Protein AF-A0A9E1J1J4-F1 (afdb_monomer_lite)

Structure (mmCIF, N/CA/C/O backbone):
data_AF-A0A9E1J1J4-F1
#
_entry.id   AF-A0A9E1J1J4-F1
#
loop_
_atom_site.group_PDB
_atom_site.id
_atom_site.type_symbol
_atom_site.label_atom_id
_atom_site.label_alt_id
_atom_site.label_comp_id
_atom_site.label_asym_id
_atom_site.label_entity_id
_atom_site.label_seq_id
_atom_site.pdbx_PDB_ins_code
_atom_site.Cartn_x
_atom_site.Cartn_y
_atom_site.Cartn_z
_atom_site.occupancy
_atom_site.B_iso_or_equiv
_atom_site.auth_seq_id
_atom_site.auth_comp_id
_atom_site.auth_asym_id
_atom_site.auth_atom_id
_atom_site.pdbx_PDB_model_num
ATOM 1 N N . MET A 1 1 ? -29.387 -1.375 -19.427 1.00 34.16 1 MET A N 1
ATOM 2 C CA . MET A 1 1 ? -28.761 -1.648 -18.118 1.00 34.16 1 MET A CA 1
ATOM 3 C C . MET A 1 1 ? -27.508 -2.457 -18.399 1.00 34.16 1 MET A C 1
ATOM 5 O O . MET A 1 1 ? -27.633 -3.611 -18.779 1.00 34.16 1 MET A O 1
ATOM 9 N N . SER A 1 2 ? -26.334 -1.822 -18.387 1.00 41.09 2 SER A N 1
ATOM 10 C CA . SER A 1 2 ? -25.065 -2.517 -18.640 1.00 41.09 2 SER A CA 1
ATOM 11 C C . SER A 1 2 ? -24.759 -3.397 -17.434 1.00 41.09 2 SER A C 1
ATOM 13 O O . SER A 1 2 ? -24.774 -2.885 -16.316 1.00 41.09 2 SER A O 1
ATOM 15 N N . GLN A 1 3 ? -24.517 -4.695 -17.634 1.00 39.44 3 GLN A N 1
ATOM 16 C CA . GLN A 1 3 ? -23.935 -5.518 -16.575 1.00 39.44 3 GLN A CA 1
ATOM 17 C C . GLN A 1 3 ? -22.609 -4.877 -16.159 1.00 39.44 3 GLN A C 1
ATOM 19 O O . GLN A 1 3 ? -21.799 -4.511 -17.014 1.00 39.44 3 GLN A O 1
ATOM 24 N N . ALA A 1 4 ? -22.437 -4.669 -14.853 1.00 45.88 4 ALA A N 1
ATOM 25 C CA . ALA A 1 4 ? -21.152 -4.264 -14.315 1.00 45.88 4 ALA A CA 1
ATOM 26 C C . ALA A 1 4 ? -20.161 -5.410 -14.587 1.00 45.88 4 ALA A C 1
ATOM 28 O O . ALA A 1 4 ? -20.514 -6.564 -14.347 1.00 45.88 4 ALA A O 1
ATOM 29 N N . PRO A 1 5 ? -18.984 -5.123 -15.151 1.00 40.56 5 PRO A N 1
ATOM 30 C CA . PRO A 1 5 ? -18.007 -6.151 -15.490 1.00 40.56 5 PRO A CA 1
ATOM 31 C C . PRO A 1 5 ? -17.539 -6.932 -14.246 1.00 40.56 5 PRO A C 1
ATOM 33 O O . PRO A 1 5 ? -17.200 -6.335 -13.228 1.00 40.56 5 PRO A O 1
ATOM 36 N N . ASP A 1 6 ? -17.502 -8.264 -14.363 1.00 42.47 6 ASP A N 1
ATOM 37 C CA . ASP A 1 6 ? -16.989 -9.228 -13.373 1.00 42.47 6 ASP A CA 1
ATOM 38 C C . ASP A 1 6 ? -15.452 -9.164 -13.260 1.00 42.47 6 ASP A C 1
ATOM 40 O O . ASP A 1 6 ? -14.750 -10.139 -13.532 1.00 42.47 6 ASP A O 1
ATOM 44 N N . HIS A 1 7 ? -14.882 -8.013 -12.905 1.00 50.03 7 HIS A N 1
ATOM 45 C CA . HIS A 1 7 ? -13.468 -7.957 -12.539 1.00 50.03 7 HIS A CA 1
ATOM 46 C C . HIS A 1 7 ? -13.286 -7.939 -11.028 1.00 50.03 7 HIS A C 1
ATOM 48 O O . HIS A 1 7 ? -13.980 -7.248 -10.287 1.00 50.03 7 HIS A O 1
ATOM 54 N N . TYR A 1 8 ? -12.321 -8.744 -10.591 1.00 42.53 8 TYR A N 1
ATOM 55 C CA . TYR A 1 8 ? -11.814 -8.729 -9.235 1.00 42.53 8 TYR A CA 1
ATOM 56 C C . TYR A 1 8 ? -11.163 -7.363 -8.928 1.00 42.53 8 TYR A C 1
ATOM 58 O O . TYR A 1 8 ? -10.414 -6.868 -9.773 1.00 42.53 8 TYR A O 1
ATOM 66 N N . PRO A 1 9 ? -11.390 -6.791 -7.732 1.00 51.19 9 PRO A N 1
ATOM 67 C CA . PRO A 1 9 ? -12.261 -7.311 -6.681 1.00 51.19 9 PRO A CA 1
ATOM 68 C C . PRO A 1 9 ? -13.745 -7.014 -6.967 1.00 51.19 9 PRO A C 1
ATOM 70 O O . PRO A 1 9 ? -14.172 -5.868 -7.054 1.00 51.19 9 PRO A O 1
ATOM 73 N N . ALA A 1 10 ? -14.554 -8.074 -7.082 1.00 50.88 10 ALA A N 1
ATOM 74 C CA . ALA A 1 10 ? -16.003 -7.949 -7.165 1.00 50.88 10 ALA A CA 1
ATOM 75 C C . ALA A 1 10 ? -16.558 -7.771 -5.741 1.00 50.88 10 ALA A C 1
ATOM 77 O O . ALA A 1 10 ? -16.467 -8.682 -4.907 1.00 50.88 10 ALA A O 1
ATOM 78 N N . ASN A 1 11 ? -17.144 -6.603 -5.468 1.00 53.59 11 ASN A N 1
ATOM 79 C CA . ASN A 1 11 ? -17.768 -6.226 -4.191 1.00 53.59 11 ASN A CA 1
ATOM 80 C C . ASN A 1 11 ? -19.095 -6.972 -3.931 1.00 53.59 11 ASN A C 1
ATOM 82 O O . ASN A 1 11 ? -20.119 -6.362 -3.633 1.00 53.59 11 ASN A O 1
ATOM 86 N N . ARG A 1 12 ? -19.126 -8.300 -4.089 1.00 52.47 12 ARG A N 1
ATOM 87 C CA . ARG A 1 12 ? -20.278 -9.145 -3.735 1.00 52.47 12 ARG A CA 1
ATOM 88 C C . ARG A 1 12 ? -19.818 -10.374 -2.956 1.00 52.47 12 ARG A C 1
ATOM 90 O O . ARG A 1 12 ? -18.797 -10.948 -3.344 1.00 52.47 12 ARG A O 1
ATOM 97 N N . PRO A 1 13 ? -20.518 -10.768 -1.871 1.00 52.12 13 PRO A N 1
ATOM 98 C CA . PRO A 1 13 ? -20.232 -12.001 -1.141 1.00 52.12 13 PRO A CA 1
ATOM 99 C C . PRO A 1 13 ? -20.134 -13.185 -2.107 1.00 52.12 13 PRO A C 1
ATOM 101 O O . PRO A 1 13 ? -20.834 -13.188 -3.123 1.00 52.12 13 PRO A O 1
ATOM 104 N N . PRO A 1 14 ? -19.301 -14.199 -1.825 1.00 56.53 14 PRO A N 1
ATOM 105 C CA . PRO A 1 14 ? -19.442 -15.442 -2.553 1.00 56.53 14 PRO A CA 1
ATOM 106 C C . PRO A 1 14 ? -20.837 -15.998 -2.302 1.00 56.53 14 PRO A C 1
ATOM 108 O O . PRO A 1 14 ? -21.236 -16.188 -1.154 1.00 56.53 14 PRO A O 1
ATOM 111 N N . GLU A 1 15 ? -21.574 -16.261 -3.372 1.00 60.81 15 GLU A N 1
ATOM 112 C CA . GLU A 1 15 ? -22.853 -16.959 -3.258 1.00 60.81 15 GLU A CA 1
ATOM 113 C C . GLU A 1 15 ? -22.651 -18.448 -2.950 1.00 60.81 15 GLU A C 1
ATOM 115 O O . GLU A 1 15 ? -23.582 -19.095 -2.479 1.00 60.81 15 GLU A O 1
ATOM 120 N N . ASP A 1 16 ? -21.445 -18.984 -3.174 1.00 66.50 16 ASP A N 1
ATOM 121 C CA . ASP A 1 16 ? -21.181 -20.409 -3.009 1.00 66.50 16 ASP A CA 1
ATOM 122 C C . ASP A 1 16 ? -21.104 -20.835 -1.529 1.00 66.50 16 ASP A C 1
ATOM 124 O O . ASP A 1 16 ? -20.502 -20.171 -0.678 1.00 66.50 16 ASP A O 1
ATOM 128 N N . GLU A 1 17 ? -21.757 -21.959 -1.237 1.00 61.41 17 GLU A N 1
ATOM 129 C CA . GLU A 1 17 ? -21.803 -22.592 0.084 1.00 61.41 17 GLU A 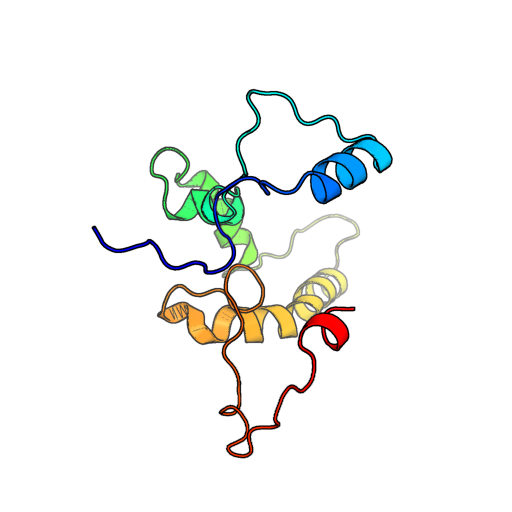CA 1
ATOM 130 C C . GLU A 1 17 ? -20.439 -23.159 0.508 1.00 61.41 17 GLU A C 1
ATOM 132 O O . GLU A 1 17 ? -20.119 -23.156 1.694 1.00 61.41 17 GLU A O 1
ATOM 137 N N . ALA A 1 18 ? -19.588 -23.558 -0.442 1.00 61.91 18 ALA A N 1
ATOM 138 C CA . ALA A 1 18 ? -18.278 -24.143 -0.162 1.00 61.91 18 ALA A CA 1
ATOM 139 C C . ALA A 1 18 ? -17.310 -23.146 0.506 1.00 61.91 18 ALA A C 1
ATOM 141 O O . ALA A 1 18 ? -16.498 -23.534 1.345 1.00 61.91 18 ALA A O 1
ATOM 142 N N . ARG A 1 19 ? -17.410 -21.851 0.191 1.00 69.94 19 ARG A N 1
ATOM 143 C CA . ARG A 1 19 ? -16.668 -20.776 0.860 1.00 69.94 19 ARG A CA 1
ATOM 144 C C . ARG A 1 19 ? -17.175 -20.538 2.279 1.00 69.94 19 ARG A C 1
ATOM 146 O O . ARG A 1 19 ? -16.357 -20.294 3.154 1.00 69.94 19 ARG A O 1
ATOM 153 N N . ARG A 1 20 ? -18.481 -20.685 2.534 1.00 72.06 20 ARG A N 1
ATOM 154 C CA . ARG A 1 20 ? -19.036 -20.588 3.898 1.00 72.06 20 ARG A CA 1
ATOM 155 C C . ARG A 1 20 ? -18.578 -21.752 4.769 1.00 72.06 20 ARG A C 1
ATOM 157 O O . ARG A 1 20 ? -18.203 -21.535 5.915 1.00 72.06 20 ARG A O 1
ATOM 164 N N . ASP A 1 21 ? -18.548 -22.962 4.216 1.00 82.38 21 ASP A N 1
ATOM 165 C CA . ASP A 1 21 ? -18.018 -24.137 4.913 1.00 82.38 21 ASP A CA 1
ATOM 166 C C . ASP A 1 21 ? -16.519 -23.991 5.207 1.00 82.38 21 ASP A C 1
ATOM 168 O O . ASP A 1 21 ? -16.061 -24.361 6.288 1.00 82.38 21 ASP A O 1
ATOM 172 N N . ALA A 1 22 ? -15.753 -23.413 4.273 1.00 81.62 22 ALA A N 1
ATOM 173 C CA . ALA A 1 22 ? -14.338 -23.116 4.476 1.00 81.62 22 ALA A CA 1
ATOM 174 C C . ALA A 1 22 ? -14.112 -22.063 5.576 1.00 81.62 22 ALA A C 1
ATOM 176 O O . ALA A 1 22 ? -13.250 -22.264 6.433 1.00 81.62 22 ALA A O 1
ATOM 177 N N . ASP A 1 23 ? -14.902 -20.984 5.589 1.00 85.19 23 ASP A N 1
ATOM 178 C CA . ASP A 1 23 ? -14.860 -19.960 6.639 1.00 85.19 23 ASP A CA 1
ATOM 179 C C . ASP A 1 23 ? -15.193 -20.576 8.010 1.00 85.19 23 ASP A C 1
ATOM 181 O O . ASP A 1 23 ? -14.427 -20.419 8.963 1.00 85.19 23 ASP A O 1
ATOM 185 N N . LEU A 1 24 ? -16.259 -21.381 8.101 1.00 86.88 24 LEU A N 1
ATOM 186 C CA . LEU A 1 24 ? -16.634 -22.087 9.331 1.00 86.88 24 LEU A CA 1
ATOM 187 C C . LEU A 1 24 ? -15.554 -23.073 9.796 1.00 86.88 24 LEU A C 1
ATOM 189 O O . LEU A 1 24 ? -15.243 -23.128 10.986 1.00 86.88 24 LEU A O 1
ATOM 193 N N . ALA A 1 25 ? -14.939 -23.822 8.877 1.00 91.38 25 ALA A N 1
ATOM 194 C CA . ALA A 1 25 ? -13.823 -24.715 9.193 1.00 91.38 25 ALA A CA 1
ATOM 195 C C . ALA A 1 25 ? -12.589 -23.951 9.710 1.00 91.38 25 ALA A C 1
ATOM 197 O O . ALA A 1 25 ? -11.834 -24.486 10.524 1.00 91.38 25 ALA A O 1
ATOM 198 N N . ALA A 1 26 ? -12.403 -22.698 9.281 1.00 90.88 26 ALA A N 1
ATOM 199 C CA . ALA A 1 26 ? -11.385 -21.785 9.796 1.00 90.88 26 ALA A CA 1
ATOM 200 C C . ALA A 1 26 ? -11.789 -21.087 11.114 1.00 90.88 26 ALA A C 1
ATOM 202 O O . ALA A 1 26 ? -10.994 -20.326 11.667 1.00 90.88 26 ALA A O 1
ATOM 203 N N . GLY A 1 27 ? -12.995 -21.344 11.637 1.00 94.31 27 GLY A N 1
ATOM 204 C CA . GLY A 1 27 ? -13.532 -20.691 12.834 1.00 94.31 27 GLY A CA 1
ATOM 205 C C . GLY A 1 27 ? -14.010 -19.256 12.595 1.00 94.31 27 GLY A C 1
ATOM 206 O O . GLY A 1 27 ? -14.097 -18.475 13.541 1.00 94.31 27 GLY A O 1
ATOM 207 N N . ILE A 1 28 ? -14.282 -18.892 11.341 1.00 90.12 28 ILE A N 1
ATOM 208 C CA . ILE A 1 28 ? -14.805 -17.587 10.943 1.00 90.12 28 ILE A CA 1
ATOM 209 C C . ILE A 1 28 ? -16.325 -17.702 10.806 1.00 90.12 28 ILE A C 1
ATOM 211 O O . ILE A 1 28 ? -16.844 -18.382 9.923 1.00 90.12 28 ILE A O 1
ATOM 215 N N . GLU A 1 29 ? -17.051 -17.013 11.682 1.00 88.12 29 GLU A N 1
ATOM 216 C CA . GLU A 1 29 ? -18.510 -16.933 11.634 1.00 88.12 29 GLU A CA 1
ATOM 217 C C . GLU A 1 29 ? -18.941 -15.663 10.890 1.00 88.12 29 GLU A C 1
ATOM 219 O O . GLU A 1 29 ? -18.706 -14.543 11.348 1.00 88.12 29 GLU A O 1
ATOM 224 N N . VAL A 1 30 ? -19.584 -15.827 9.731 1.00 80.88 30 VAL A N 1
ATOM 225 C CA . VAL A 1 30 ? -20.092 -14.710 8.921 1.00 80.88 30 VAL A CA 1
ATOM 226 C C . VAL A 1 30 ? -21.562 -14.461 9.258 1.00 80.88 30 VAL A C 1
ATOM 228 O O . VAL A 1 30 ? -22.437 -15.265 8.936 1.00 80.88 30 VAL A O 1
ATOM 231 N N . GLY A 1 31 ? -21.835 -13.341 9.929 1.00 81.50 31 GLY A N 1
ATOM 232 C CA . GLY A 1 31 ? -23.188 -12.933 10.308 1.00 81.50 31 GLY A CA 1
ATOM 233 C C . GLY A 1 31 ? -24.029 -12.405 9.133 1.00 81.50 31 GLY A C 1
ATOM 234 O O . GLY A 1 31 ? -23.491 -12.065 8.080 1.00 81.50 31 GLY A O 1
ATOM 235 N N . PRO A 1 32 ? -25.357 -12.274 9.311 1.00 80.50 32 PRO A N 1
ATOM 236 C CA . PRO A 1 32 ? -26.269 -11.814 8.258 1.00 80.50 32 PRO A CA 1
ATOM 237 C C . PRO A 1 32 ? -26.069 -10.345 7.849 1.00 80.50 32 PRO A C 1
ATOM 239 O O . PRO A 1 32 ? -26.509 -9.956 6.773 1.00 80.50 32 PRO A O 1
ATOM 242 N N . GLU A 1 33 ? -25.419 -9.539 8.691 1.00 83.19 33 GLU A N 1
ATOM 243 C CA . GLU A 1 33 ? -25.108 -8.125 8.428 1.00 83.19 33 GLU A CA 1
ATOM 244 C C . GLU A 1 33 ? -23.725 -7.926 7.788 1.00 83.19 33 GLU A C 1
ATOM 246 O O . GLU A 1 33 ? -23.287 -6.795 7.598 1.00 83.19 33 GLU A O 1
ATOM 251 N N . PHE A 1 34 ? -22.998 -9.007 7.493 1.00 83.38 34 PHE A N 1
ATOM 252 C CA . PHE A 1 34 ? -21.666 -8.894 6.916 1.00 83.38 34 PHE A CA 1
ATOM 253 C C . PHE A 1 34 ? -21.716 -8.279 5.514 1.00 83.38 34 PHE A C 1
ATOM 255 O O . PHE A 1 34 ? -22.365 -8.800 4.604 1.00 83.38 34 PHE A O 1
ATOM 262 N N . GLU A 1 35 ? -20.930 -7.224 5.326 1.00 76.94 35 GLU A N 1
ATOM 263 C CA . GLU A 1 35 ? -20.655 -6.627 4.027 1.00 76.94 35 GLU A CA 1
ATOM 264 C C . GLU A 1 35 ? -19.185 -6.846 3.665 1.00 76.94 35 GLU A C 1
ATOM 266 O O . GLU A 1 35 ? -18.293 -6.798 4.516 1.00 76.94 35 GLU A O 1
ATOM 271 N N . ARG A 1 36 ? -18.916 -7.104 2.381 1.00 75.50 36 ARG A N 1
ATOM 272 C CA . ARG A 1 36 ? -17.535 -7.217 1.911 1.00 75.50 36 ARG A CA 1
ATOM 273 C C . ARG A 1 36 ? -16.826 -5.876 2.032 1.00 75.50 36 ARG A C 1
ATOM 275 O O . ARG A 1 36 ? -17.358 -4.849 1.630 1.00 75.50 36 ARG A O 1
ATOM 282 N N . PHE A 1 37 ? -15.588 -5.935 2.499 1.00 82.00 37 PHE A N 1
ATOM 283 C CA . PHE A 1 37 ? -14.702 -4.787 2.529 1.00 82.00 37 PHE A CA 1
ATOM 284 C C . PHE A 1 37 ? -14.204 -4.447 1.118 1.00 82.00 37 PHE A C 1
ATOM 286 O O . PHE A 1 37 ? -13.601 -5.299 0.460 1.00 82.00 37 PHE A O 1
ATOM 293 N N . ASP A 1 38 ? -14.442 -3.215 0.665 1.00 79.56 38 ASP A N 1
ATOM 294 C CA . ASP A 1 38 ? -13.807 -2.682 -0.540 1.00 79.56 38 ASP A CA 1
ATOM 295 C C . ASP A 1 38 ? -12.381 -2.250 -0.182 1.00 79.56 38 ASP A C 1
ATOM 297 O O . ASP A 1 38 ? -12.176 -1.435 0.717 1.00 79.56 38 ASP A O 1
ATOM 301 N N . GLN A 1 39 ? -11.381 -2.787 -0.884 1.00 77.25 39 GLN A N 1
ATOM 302 C CA . GLN A 1 39 ? -9.983 -2.429 -0.647 1.00 77.25 39 GLN A CA 1
ATOM 303 C C . GLN A 1 39 ? -9.743 -0.922 -0.814 1.00 77.25 39 GLN A C 1
ATOM 305 O O . GLN A 1 39 ? -8.903 -0.365 -0.121 1.00 77.25 39 GLN A O 1
ATOM 310 N N . ARG A 1 40 ? -10.521 -0.223 -1.650 1.00 80.75 40 ARG A N 1
ATOM 311 C CA . ARG A 1 40 ? -10.448 1.239 -1.785 1.00 80.75 40 ARG A CA 1
ATOM 312 C C . ARG A 1 40 ? -10.748 1.974 -0.468 1.00 80.75 40 ARG A C 1
ATOM 314 O O . ARG A 1 40 ? -10.290 3.106 -0.279 1.00 80.75 40 ARG A O 1
ATOM 321 N N . ASP A 1 41 ? -11.492 1.344 0.437 1.00 87.06 41 ASP A N 1
ATOM 322 C CA . ASP A 1 41 ? -11.865 1.901 1.736 1.00 87.06 41 ASP A CA 1
ATOM 323 C C . ASP A 1 41 ? -10.809 1.611 2.825 1.00 87.06 41 ASP A C 1
ATOM 325 O O . ASP A 1 41 ? -10.973 2.030 3.976 1.00 87.06 41 ASP A O 1
ATOM 329 N N . ASP A 1 42 ? -9.699 0.943 2.480 1.00 85.81 42 ASP A N 1
ATOM 330 C CA . ASP A 1 42 ? -8.550 0.755 3.370 1.00 85.81 42 ASP A CA 1
ATOM 331 C C . ASP A 1 42 ? -7.895 2.083 3.751 1.00 85.81 42 ASP A C 1
ATOM 333 O O . ASP A 1 42 ? -7.924 3.053 3.001 1.00 85.81 42 ASP A O 1
ATOM 337 N N . ILE A 1 43 ? -7.293 2.144 4.940 1.00 81.88 43 ILE A N 1
ATOM 338 C CA . ILE A 1 43 ? -6.756 3.393 5.494 1.00 81.88 43 ILE A CA 1
ATOM 339 C C . ILE A 1 43 ? -5.663 4.031 4.617 1.00 81.88 43 ILE A C 1
ATOM 341 O O . ILE A 1 43 ? -5.528 5.255 4.601 1.00 81.88 43 ILE A O 1
ATOM 345 N N . PHE A 1 44 ? -4.910 3.229 3.859 1.00 79.62 44 PHE A N 1
ATOM 346 C CA . PHE A 1 44 ? -3.877 3.681 2.928 1.00 79.62 44 PHE A CA 1
ATOM 347 C C . PHE A 1 44 ? -4.441 4.153 1.584 1.00 79.62 44 PHE A C 1
ATOM 349 O O . PHE A 1 44 ? -3.723 4.823 0.846 1.00 79.62 44 PHE A O 1
ATOM 356 N N . SER A 1 45 ? -5.697 3.841 1.263 1.00 81.25 45 SER A N 1
ATOM 357 C CA . SER A 1 45 ? -6.382 4.288 0.041 1.00 81.25 45 SER A CA 1
ATOM 358 C C . SER A 1 45 ? -7.374 5.416 0.335 1.00 81.25 45 SER A C 1
ATOM 360 O O . SER A 1 45 ? -7.356 6.470 -0.305 1.00 81.25 45 SER A O 1
ATOM 362 N N . ARG A 1 46 ? -8.206 5.237 1.363 1.00 87.69 46 ARG A N 1
ATOM 363 C CA . ARG A 1 46 ? -9.318 6.116 1.737 1.00 87.69 46 ARG A CA 1
ATOM 364 C C . ARG A 1 46 ? -8.898 7.535 2.082 1.00 87.69 46 ARG A C 1
ATOM 366 O O . ARG A 1 46 ? -9.582 8.478 1.696 1.00 87.69 46 ARG A O 1
ATOM 373 N N . ALA A 1 47 ? -7.733 7.703 2.707 1.00 89.06 47 ALA A N 1
ATOM 374 C CA . ALA A 1 47 ? -7.182 9.018 3.029 1.00 89.06 47 ALA A CA 1
ATOM 375 C C . ALA A 1 47 ? -6.908 9.907 1.796 1.00 89.06 47 ALA A C 1
ATOM 377 O O . ALA A 1 47 ? -6.754 11.119 1.944 1.00 89.06 47 ALA A O 1
ATOM 378 N N . PHE A 1 48 ? -6.850 9.337 0.585 1.00 82.75 48 PHE A N 1
ATOM 379 C CA . PHE A 1 48 ? -6.594 10.093 -0.643 1.00 82.75 48 PHE A CA 1
ATOM 380 C C . PHE A 1 48 ? -7.865 10.588 -1.350 1.00 82.75 48 PHE A C 1
ATOM 382 O O . PHE A 1 48 ? -7.795 11.618 -2.029 1.00 82.75 48 PHE A O 1
ATOM 389 N N . TRP A 1 49 ? -9.006 9.904 -1.193 1.00 83.88 49 TRP A N 1
ATOM 390 C CA . TRP A 1 49 ? -10.234 10.192 -1.953 1.00 83.88 49 TRP A CA 1
ATOM 391 C C . TRP A 1 49 ? -11.459 10.545 -1.098 1.00 83.88 49 TRP A C 1
ATOM 393 O O . TRP A 1 49 ? -12.356 11.206 -1.614 1.00 83.88 49 TRP A O 1
ATOM 403 N N . ASP A 1 50 ? -11.518 10.127 0.170 1.00 90.00 50 ASP A N 1
ATOM 404 C CA . ASP A 1 50 ? -12.643 10.431 1.059 1.00 90.00 50 ASP A CA 1
ATOM 405 C C . ASP A 1 50 ? -12.363 11.705 1.863 1.00 90.00 50 ASP A C 1
ATOM 407 O O . ASP A 1 50 ? -11.518 11.717 2.763 1.00 90.00 50 ASP A O 1
ATOM 411 N N . ASP A 1 51 ? -13.107 12.771 1.569 1.00 92.69 51 ASP A N 1
ATOM 412 C CA . ASP A 1 51 ? -12.991 14.070 2.239 1.00 92.69 51 ASP A CA 1
ATOM 413 C C . ASP A 1 51 ? -13.256 14.005 3.754 1.00 92.69 51 ASP A C 1
ATOM 415 O O . ASP A 1 51 ? -12.777 14.862 4.494 1.00 92.69 51 ASP A O 1
ATOM 419 N N . ALA A 1 52 ? -13.979 12.992 4.248 1.00 93.19 52 ALA A N 1
ATOM 420 C CA . ALA A 1 52 ? -14.195 12.804 5.684 1.00 93.19 52 ALA A CA 1
ATOM 421 C C . ALA A 1 52 ? -12.957 12.248 6.413 1.00 93.19 52 ALA A C 1
ATOM 423 O O . ALA A 1 52 ? -12.849 12.380 7.633 1.00 93.19 52 ALA A O 1
ATOM 424 N N . VAL A 1 53 ? -12.033 11.613 5.684 1.00 90.50 53 VAL A N 1
ATOM 425 C CA . VAL A 1 53 ? -10.805 10.994 6.222 1.00 90.50 53 VAL A CA 1
ATOM 426 C C . VAL A 1 53 ? -9.559 11.801 5.847 1.00 90.50 53 VAL A C 1
ATOM 428 O O . VAL A 1 53 ? -8.541 11.780 6.547 1.00 90.50 53 VAL A O 1
ATOM 431 N N . ARG A 1 54 ? -9.614 12.520 4.728 1.00 91.12 54 ARG A N 1
ATOM 432 C CA . ARG A 1 54 ? -8.509 13.321 4.224 1.00 91.12 54 ARG A CA 1
ATOM 433 C C . ARG A 1 54 ? -8.316 14.580 5.073 1.00 91.12 54 ARG A C 1
ATOM 435 O O . ARG A 1 54 ? -9.166 15.461 5.108 1.00 91.12 54 ARG A O 1
ATOM 442 N N . SER A 1 55 ? -7.153 14.688 5.711 1.00 92.38 55 SER A N 1
ATOM 443 C CA . SER A 1 55 ? -6.746 15.842 6.513 1.00 92.38 55 SER A CA 1
ATOM 444 C C . SER A 1 55 ? -5.256 16.129 6.329 1.00 92.38 55 SER A C 1
ATOM 446 O O . SER A 1 55 ? -4.515 15.334 5.741 1.00 92.38 55 SER A O 1
ATOM 448 N N . ASP A 1 56 ? -4.790 17.268 6.837 1.00 92.12 56 ASP A N 1
ATOM 449 C CA . ASP A 1 56 ? -3.367 17.601 6.788 1.00 92.12 56 ASP A CA 1
ATOM 450 C C . ASP A 1 56 ? -2.517 16.594 7.574 1.00 92.12 56 ASP A C 1
ATOM 452 O O . ASP A 1 56 ? -1.428 16.231 7.115 1.00 92.12 56 ASP A O 1
ATOM 456 N N . GLU A 1 57 ? -3.034 16.096 8.699 1.00 89.69 57 GLU A N 1
ATOM 457 C CA . GLU A 1 57 ? -2.410 15.082 9.551 1.00 89.69 57 GLU A CA 1
ATOM 458 C C . GLU A 1 57 ? -2.358 13.717 8.864 1.00 89.69 57 GLU A C 1
ATOM 460 O O . GLU A 1 57 ? -1.309 13.067 8.869 1.00 89.69 57 GLU A O 1
ATOM 465 N N . SER A 1 58 ? -3.454 13.281 8.227 1.00 89.00 58 SER A N 1
ATOM 466 C CA . SER A 1 58 ? -3.454 11.997 7.519 1.00 89.00 58 SER A CA 1
ATOM 467 C C . SER A 1 58 ? -2.479 12.031 6.344 1.00 89.00 58 SER A C 1
ATOM 469 O O . SER A 1 58 ? -1.694 11.101 6.166 1.00 89.00 58 SER A O 1
ATOM 471 N N . MET A 1 59 ? -2.390 13.157 5.632 1.00 86.75 59 MET A N 1
ATOM 472 C CA . MET A 1 59 ? -1.383 13.354 4.589 1.00 86.75 59 MET A CA 1
ATOM 473 C C . MET A 1 59 ? 0.056 13.454 5.131 1.00 86.75 59 MET A C 1
ATOM 475 O O . MET A 1 59 ? 1.001 13.124 4.408 1.00 86.75 59 MET A O 1
ATOM 479 N N . GLU A 1 60 ? 0.268 13.882 6.380 1.00 85.25 60 GLU A N 1
ATOM 480 C CA . GLU A 1 60 ? 1.604 13.940 6.994 1.00 85.25 60 GLU A CA 1
ATOM 481 C C . GLU A 1 60 ? 2.206 12.546 7.189 1.00 85.25 60 GLU A C 1
ATOM 483 O O . GLU A 1 60 ? 3.388 12.344 6.892 1.00 85.25 60 GLU A O 1
ATOM 488 N N . PHE A 1 61 ? 1.386 11.569 7.583 1.00 82.75 61 PHE A N 1
ATOM 489 C CA . PHE A 1 61 ? 1.795 10.168 7.676 1.00 82.75 61 PHE A CA 1
ATOM 490 C C . PHE A 1 61 ? 2.405 9.659 6.357 1.00 82.75 61 PHE A C 1
ATOM 492 O O . PHE A 1 61 ? 3.502 9.085 6.352 1.00 82.75 61 PHE A O 1
ATOM 499 N N . PHE A 1 62 ? 1.747 9.929 5.225 1.00 79.94 62 PHE A N 1
ATOM 500 C CA . PHE A 1 62 ? 2.234 9.514 3.904 1.00 79.94 62 PHE A CA 1
ATOM 501 C C . PHE A 1 62 ? 3.472 10.306 3.464 1.00 79.94 62 PHE A C 1
ATOM 503 O O . PHE A 1 62 ? 4.419 9.728 2.926 1.00 79.94 62 PHE A O 1
ATOM 510 N N . ARG A 1 63 ? 3.533 11.616 3.753 1.00 78.31 63 ARG A N 1
ATOM 511 C CA . ARG A 1 63 ? 4.729 12.439 3.477 1.00 78.31 63 ARG A CA 1
ATOM 512 C C . ARG A 1 63 ? 5.971 11.920 4.206 1.00 78.31 63 ARG A C 1
ATOM 514 O O . ARG A 1 63 ? 7.066 11.981 3.644 1.00 78.31 63 ARG A O 1
ATOM 521 N N . GLY A 1 64 ? 5.801 11.372 5.411 1.00 71.31 64 GLY A N 1
ATOM 522 C CA . GLY A 1 64 ? 6.872 10.740 6.184 1.00 71.31 64 GLY A CA 1
ATOM 523 C C . GLY A 1 64 ? 7.481 9.494 5.528 1.00 71.31 64 GLY A C 1
ATOM 524 O O . GLY A 1 64 ? 8.632 9.169 5.815 1.00 71.31 64 GLY A O 1
ATOM 525 N N . HIS A 1 65 ? 6.747 8.833 4.628 1.00 69.94 65 HIS A N 1
ATOM 526 C CA . HIS A 1 65 ? 7.206 7.643 3.908 1.00 69.94 65 HIS A CA 1
ATOM 527 C C . HIS A 1 65 ? 7.788 7.961 2.522 1.00 69.94 65 HIS A C 1
ATOM 529 O O . HIS A 1 65 ? 8.671 7.242 2.073 1.00 69.94 65 HIS A O 1
ATOM 535 N N . GLY A 1 66 ? 7.326 9.027 1.853 1.00 62.59 66 GLY A N 1
ATOM 536 C CA . GLY A 1 66 ? 7.580 9.211 0.417 1.00 62.59 66 GLY A CA 1
ATOM 537 C C . GLY A 1 66 ? 8.689 10.186 0.006 1.00 62.59 66 GLY A C 1
ATOM 538 O O . GLY A 1 66 ? 9.368 9.925 -0.979 1.00 62.59 66 GLY A O 1
ATOM 539 N N . HIS A 1 67 ? 8.878 11.335 0.675 1.00 60.41 67 HIS A N 1
ATOM 540 C CA . HIS A 1 67 ? 9.605 12.456 0.023 1.00 60.41 67 HIS A CA 1
ATOM 541 C C . HIS A 1 67 ? 10.743 13.096 0.801 1.00 60.41 67 HIS A C 1
ATOM 543 O O . HIS A 1 67 ? 11.610 13.733 0.205 1.00 60.41 67 HIS A O 1
ATOM 549 N N . THR A 1 68 ? 10.782 12.985 2.123 1.00 60.94 68 THR A N 1
ATOM 550 C CA . THR A 1 68 ? 11.896 13.546 2.896 1.00 60.94 68 THR A CA 1
ATOM 551 C C . THR A 1 68 ? 12.139 12.673 4.103 1.00 60.94 68 THR A C 1
ATOM 553 O O . THR A 1 68 ? 11.603 12.902 5.187 1.00 60.94 68 THR A O 1
ATOM 556 N N . ILE A 1 69 ? 12.954 11.644 3.898 1.00 67.44 69 ILE A N 1
ATOM 557 C CA . ILE A 1 69 ? 13.290 10.704 4.954 1.00 67.44 69 ILE A CA 1
ATOM 558 C C . ILE A 1 69 ? 14.241 11.415 5.923 1.00 67.44 69 ILE A C 1
ATOM 560 O O . ILE A 1 69 ? 15.431 11.584 5.656 1.00 67.44 69 ILE A O 1
ATOM 564 N N . LYS A 1 70 ? 13.702 11.902 7.042 1.00 72.00 70 LYS A N 1
ATOM 565 C CA . LYS A 1 70 ? 14.497 12.557 8.084 1.00 72.00 70 LYS A CA 1
ATOM 566 C C . LYS A 1 70 ? 15.070 11.486 9.015 1.00 72.00 70 LYS A C 1
ATOM 568 O O . LYS A 1 70 ? 14.297 10.709 9.577 1.00 72.00 70 LYS A O 1
ATOM 573 N N . PRO A 1 71 ? 16.396 11.424 9.222 1.00 74.81 71 PRO A N 1
ATOM 574 C CA . PRO A 1 71 ? 16.962 10.492 10.183 1.00 74.81 71 PRO A CA 1
ATOM 575 C C . PRO A 1 71 ? 16.481 10.854 11.591 1.00 74.81 71 PRO A C 1
ATOM 577 O O . PRO A 1 71 ? 16.630 11.993 12.043 1.00 74.81 71 PRO A O 1
ATOM 580 N N . ARG A 1 72 ? 15.906 9.878 12.299 1.00 74.69 72 ARG A N 1
ATOM 581 C CA . ARG A 1 72 ? 15.557 10.032 13.712 1.00 74.69 72 ARG A CA 1
ATOM 582 C C . ARG A 1 72 ? 16.844 10.010 14.535 1.00 74.69 72 ARG A C 1
ATOM 584 O O . ARG A 1 72 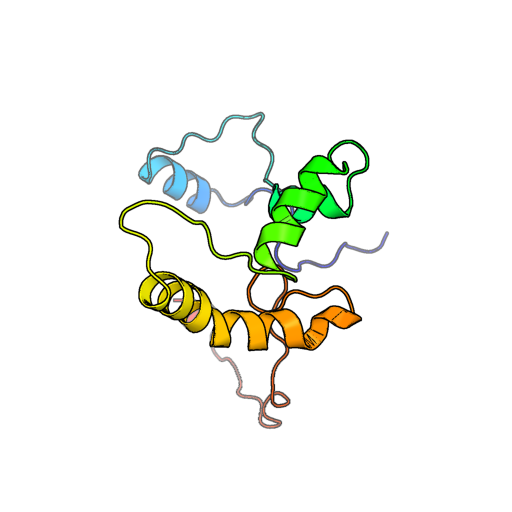? 17.613 9.061 14.444 1.00 74.69 72 ARG A O 1
ATOM 591 N N . ARG A 1 73 ? 17.063 11.028 15.369 1.00 78.94 73 ARG A N 1
ATOM 592 C CA . ARG A 1 73 ? 18.120 10.996 16.390 1.00 78.94 73 ARG A CA 1
ATOM 593 C C . ARG A 1 73 ? 17.567 10.300 17.628 1.00 78.94 73 ARG A C 1
ATOM 595 O O . ARG A 1 73 ? 16.833 10.909 18.398 1.00 78.94 73 ARG A O 1
ATOM 602 N N . ALA A 1 74 ? 17.860 9.015 17.759 1.00 85.56 74 ALA A N 1
ATOM 603 C CA . ALA A 1 74 ? 17.516 8.216 18.925 1.00 85.56 74 ALA A CA 1
ATOM 604 C C . ALA A 1 74 ? 18.700 7.319 19.281 1.00 85.56 74 ALA A C 1
ATOM 606 O O . ALA A 1 74 ? 19.426 6.873 18.389 1.00 85.56 74 ALA A O 1
ATOM 607 N N . ASP A 1 75 ? 18.880 7.054 20.571 1.00 88.06 75 ASP A N 1
ATOM 608 C CA . ASP A 1 75 ? 19.919 6.141 21.035 1.00 88.06 75 ASP A CA 1
ATOM 609 C C . ASP A 1 75 ? 19.730 4.762 20.395 1.00 88.06 75 ASP A C 1
ATOM 611 O O . ASP A 1 75 ? 18.621 4.230 20.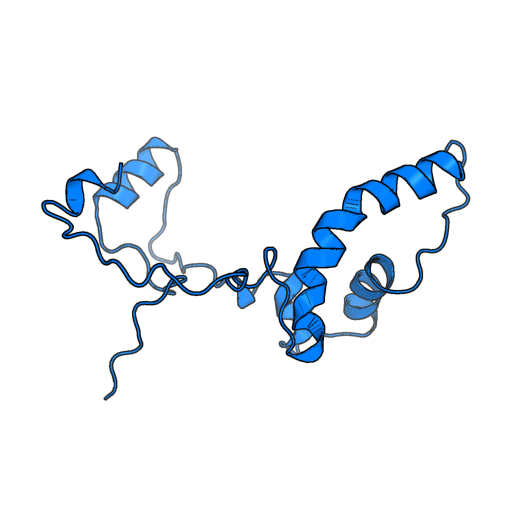331 1.00 88.06 75 ASP A O 1
ATOM 615 N N . GLY A 1 76 ? 20.820 4.207 19.864 1.00 87.81 76 GLY A N 1
ATOM 616 C CA . GLY A 1 76 ? 20.805 2.934 19.142 1.00 87.81 76 GLY A CA 1
ATOM 617 C C . GLY A 1 76 ? 20.344 3.004 17.681 1.00 87.81 76 GLY A C 1
ATOM 618 O O . GLY A 1 76 ? 20.356 1.973 17.020 1.00 87.81 76 GLY A O 1
ATOM 619 N N . PHE A 1 77 ? 19.984 4.178 17.147 1.00 89.44 77 PHE A N 1
ATOM 620 C CA . PHE A 1 77 ? 19.644 4.343 15.730 1.00 89.44 77 PHE A CA 1
ATOM 621 C C . PHE A 1 77 ? 20.747 5.104 14.986 1.00 89.44 77 PHE A C 1
ATOM 623 O O . PHE A 1 77 ? 20.877 6.326 15.097 1.00 89.44 77 PHE A O 1
ATOM 630 N N . THR A 1 78 ? 21.566 4.377 14.227 1.00 90.19 78 THR A N 1
ATOM 631 C CA . THR A 1 78 ? 22.711 4.935 13.501 1.00 90.19 78 THR A CA 1
ATOM 632 C C . THR A 1 78 ? 22.374 5.243 12.041 1.00 90.19 78 THR A C 1
ATOM 634 O O . THR A 1 78 ? 21.341 4.844 11.500 1.00 90.19 78 THR A O 1
ATOM 637 N N . GLN A 1 79 ? 23.292 5.919 11.345 1.00 88.62 79 GLN A N 1
ATOM 638 C CA . GLN A 1 79 ? 23.194 6.115 9.896 1.00 88.62 79 GLN A CA 1
ATOM 639 C C . GLN A 1 79 ? 23.126 4.787 9.129 1.00 88.62 79 GLN A C 1
ATOM 641 O O . GLN A 1 79 ? 22.466 4.716 8.095 1.00 88.62 79 GLN A O 1
ATOM 646 N N . ARG A 1 80 ? 23.792 3.733 9.621 1.00 90.38 80 ARG A N 1
ATOM 647 C CA . ARG A 1 80 ? 23.751 2.412 8.988 1.00 90.38 80 ARG A CA 1
ATOM 648 C C . ARG A 1 80 ? 22.348 1.818 9.063 1.00 90.38 80 ARG A C 1
ATOM 650 O O . ARG A 1 80 ? 21.879 1.287 8.064 1.00 90.38 80 ARG A O 1
ATOM 657 N N . ASP A 1 81 ? 21.680 1.951 10.204 1.00 89.62 81 ASP A N 1
ATOM 658 C CA . ASP A 1 81 ? 20.312 1.455 10.399 1.00 89.62 81 ASP A CA 1
ATOM 659 C C . ASP A 1 81 ? 19.325 2.225 9.520 1.00 89.62 81 ASP A C 1
ATOM 661 O O . ASP A 1 81 ? 18.480 1.636 8.846 1.00 89.62 81 ASP A O 1
ATOM 665 N N . PHE A 1 82 ? 19.501 3.547 9.448 1.00 86.50 82 PHE A N 1
ATOM 666 C CA . PHE A 1 82 ? 18.76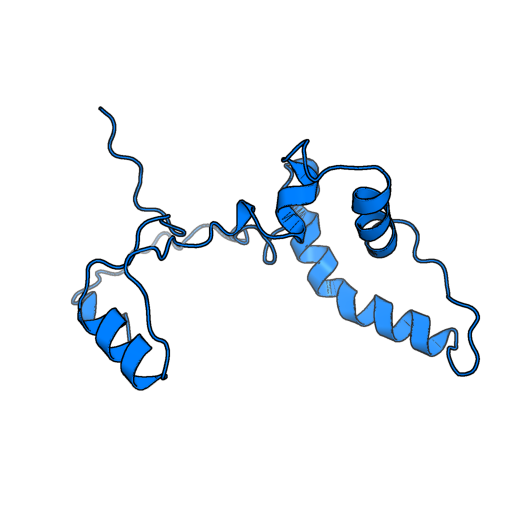6 4.399 8.523 1.00 86.50 82 PHE A CA 1
ATOM 667 C C . PHE A 1 82 ? 18.962 3.966 7.064 1.00 86.50 82 PHE A C 1
ATOM 669 O O . PHE A 1 82 ? 17.987 3.786 6.337 1.00 86.50 82 PHE A O 1
ATOM 676 N N . ALA A 1 83 ? 20.206 3.766 6.627 1.00 88.94 83 ALA A N 1
ATOM 677 C CA . ALA A 1 83 ? 20.509 3.346 5.263 1.00 88.94 83 ALA A CA 1
ATOM 678 C C . ALA A 1 83 ? 19.941 1.954 4.953 1.00 88.94 83 ALA A C 1
ATOM 680 O O . ALA A 1 83 ? 19.325 1.778 3.908 1.00 88.94 83 ALA A O 1
ATOM 681 N N . LEU A 1 84 ? 20.096 0.990 5.867 1.00 89.81 84 LEU A N 1
ATOM 682 C CA . LEU A 1 84 ? 19.610 -0.378 5.687 1.00 89.81 84 LEU A CA 1
ATOM 683 C C . LEU A 1 84 ? 18.086 -0.427 5.561 1.00 89.81 84 LEU A C 1
ATOM 685 O O . LEU A 1 84 ? 17.580 -1.051 4.631 1.00 89.81 84 LEU A O 1
ATOM 689 N N . ARG A 1 85 ? 17.362 0.264 6.455 1.00 85.38 85 ARG A N 1
ATOM 690 C CA . ARG A 1 85 ? 15.897 0.354 6.389 1.00 85.38 85 ARG A CA 1
ATOM 691 C C . ARG A 1 85 ? 15.448 0.872 5.025 1.00 85.38 85 ARG A C 1
ATOM 693 O O . ARG A 1 85 ? 14.562 0.279 4.431 1.00 85.38 85 ARG A O 1
ATOM 700 N N . ASN A 1 86 ? 16.029 1.972 4.549 1.00 83.81 86 ASN A N 1
ATOM 701 C CA . ASN A 1 86 ? 15.581 2.606 3.307 1.00 83.81 86 ASN A CA 1
ATOM 702 C C . ASN A 1 86 ? 16.021 1.821 2.062 1.00 83.81 86 ASN A C 1
ATOM 704 O O . ASN A 1 86 ? 15.246 1.683 1.125 1.00 83.81 86 ASN A O 1
ATOM 708 N N . ALA A 1 87 ? 17.223 1.237 2.061 1.00 88.56 87 ALA A N 1
ATOM 709 C CA . ALA A 1 87 ? 17.692 0.405 0.953 1.00 88.56 87 ALA A CA 1
ATOM 710 C C . ALA A 1 87 ? 16.810 -0.836 0.741 1.00 88.56 87 ALA A C 1
ATOM 712 O O . ALA A 1 87 ? 16.619 -1.261 -0.400 1.00 88.56 87 ALA A O 1
ATOM 713 N N . ALA A 1 88 ? 16.238 -1.384 1.819 1.00 88.38 88 ALA A N 1
ATOM 714 C CA . ALA A 1 88 ? 15.335 -2.531 1.750 1.00 88.38 88 ALA A CA 1
ATOM 715 C C . ALA A 1 88 ? 14.052 -2.256 0.941 1.00 88.38 88 ALA A C 1
ATOM 717 O O . ALA A 1 88 ? 13.471 -3.199 0.412 1.00 88.38 88 ALA A O 1
ATOM 718 N N . TRP A 1 89 ? 13.640 -0.990 0.800 1.00 85.81 89 TRP A N 1
ATOM 719 C CA . TRP A 1 89 ? 12.452 -0.602 0.029 1.00 85.81 89 TRP A CA 1
ATOM 720 C C . TRP A 1 89 ? 12.733 -0.303 -1.446 1.00 85.81 89 TRP A C 1
ATOM 722 O O . TRP A 1 89 ? 11.797 -0.257 -2.233 1.00 85.81 89 TRP A O 1
ATOM 732 N N . SER A 1 90 ? 14.003 -0.194 -1.852 1.00 86.88 90 SER A N 1
ATOM 733 C CA . SER A 1 90 ? 14.391 0.292 -3.188 1.00 86.88 90 SER A CA 1
ATOM 734 C C . SER A 1 90 ? 13.685 -0.394 -4.364 1.00 86.88 90 SER A C 1
ATOM 736 O O . SER A 1 90 ? 13.246 0.283 -5.286 1.00 86.88 90 SER A O 1
ATOM 738 N N . VAL A 1 91 ? 13.548 -1.723 -4.338 1.00 88.31 91 VAL A N 1
ATOM 739 C CA . VAL A 1 91 ? 12.873 -2.473 -5.411 1.00 88.31 91 VAL A CA 1
ATOM 740 C C . VAL A 1 91 ? 11.364 -2.240 -5.384 1.00 88.31 91 VAL A C 1
ATOM 742 O O . VAL A 1 91 ? 10.758 -2.051 -6.432 1.00 88.31 91 VAL A O 1
ATOM 745 N N . ALA A 1 92 ? 10.754 -2.254 -4.198 1.00 86.38 92 ALA A N 1
ATOM 746 C CA . ALA A 1 92 ? 9.318 -2.027 -4.062 1.00 86.38 92 ALA A CA 1
ATOM 747 C C . ALA A 1 92 ? 8.938 -0.612 -4.520 1.00 86.38 92 ALA A C 1
ATOM 749 O O . ALA A 1 92 ? 7.952 -0.450 -5.236 1.00 86.38 92 ALA A O 1
ATOM 750 N N . ASP A 1 93 ? 9.753 0.384 -4.168 1.00 85.56 93 ASP A N 1
ATOM 751 C CA . ASP A 1 93 ? 9.562 1.769 -4.588 1.00 85.56 93 ASP A CA 1
ATOM 752 C C . ASP A 1 93 ? 9.677 1.912 -6.112 1.00 85.56 93 ASP A C 1
ATOM 754 O O . ASP A 1 93 ? 8.813 2.537 -6.719 1.00 85.56 93 ASP A O 1
ATOM 758 N N . ASP A 1 94 ? 10.672 1.277 -6.747 1.00 87.56 94 ASP A N 1
ATOM 759 C CA . ASP A 1 94 ? 10.874 1.333 -8.206 1.00 87.56 94 ASP A CA 1
ATOM 760 C C . ASP A 1 94 ? 9.657 0.813 -8.988 1.00 87.56 94 ASP A C 1
ATOM 762 O O . ASP A 1 94 ? 9.181 1.460 -9.924 1.00 87.56 94 ASP A O 1
ATOM 766 N N . TYR A 1 95 ? 9.098 -0.328 -8.572 1.00 88.12 95 TYR A N 1
ATOM 767 C CA . TYR A 1 95 ? 7.899 -0.873 -9.210 1.00 88.12 95 TYR A CA 1
ATOM 768 C C . TYR A 1 95 ? 6.660 -0.032 -8.913 1.00 88.12 95 TYR A C 1
ATOM 770 O O . TYR A 1 95 ? 5.941 0.344 -9.839 1.00 88.12 95 TYR A O 1
ATOM 778 N N . ALA A 1 96 ? 6.423 0.304 -7.646 1.00 86.12 96 ALA A N 1
ATOM 779 C CA . ALA A 1 96 ? 5.211 1.008 -7.264 1.00 86.12 96 ALA A CA 1
ATOM 780 C C . ALA A 1 96 ? 5.174 2.452 -7.801 1.00 86.12 96 ALA A C 1
ATOM 782 O O . ALA A 1 96 ? 4.086 2.991 -8.018 1.00 86.12 96 ALA A O 1
ATOM 783 N N . ASP A 1 97 ? 6.323 3.107 -8.011 1.00 87.06 97 ASP A N 1
ATOM 784 C CA . ASP A 1 97 ? 6.392 4.478 -8.538 1.00 87.06 97 ASP A CA 1
ATOM 785 C C . ASP A 1 97 ? 6.322 4.555 -10.072 1.00 87.06 97 ASP A C 1
ATOM 787 O O . ASP A 1 97 ? 6.105 5.643 -10.617 1.00 87.06 97 ASP A O 1
ATOM 791 N N . ARG A 1 98 ? 6.445 3.427 -10.784 1.00 89.12 98 ARG A N 1
ATOM 792 C CA . ARG A 1 98 ? 6.563 3.380 -12.252 1.00 89.12 98 ARG A CA 1
ATOM 793 C C . ARG A 1 98 ? 5.421 4.085 -12.993 1.00 89.12 98 ARG A C 1
ATOM 795 O O . ARG A 1 98 ? 5.669 4.750 -13.996 1.00 89.12 98 ARG A O 1
ATOM 802 N N . ASN A 1 99 ? 4.197 3.989 -12.470 1.00 86.06 99 ASN A N 1
ATOM 803 C CA . ASN A 1 99 ? 2.993 4.627 -13.019 1.00 86.06 99 ASN A CA 1
ATOM 804 C C . ASN A 1 99 ? 2.372 5.677 -12.078 1.00 86.06 99 ASN A C 1
ATOM 806 O O . ASN A 1 99 ? 1.212 6.072 -12.223 1.00 86.06 99 ASN A O 1
ATOM 810 N N . ARG A 1 100 ? 3.171 6.218 -11.150 1.00 83.94 100 ARG A N 1
ATOM 811 C CA . ARG A 1 100 ? 2.716 7.201 -10.158 1.00 83.94 100 ARG A CA 1
ATOM 812 C C . ARG A 1 100 ? 2.120 8.468 -10.773 1.00 83.94 100 ARG A C 1
ATOM 814 O O . ARG A 1 100 ? 1.206 9.050 -10.197 1.00 83.94 100 ARG A O 1
ATOM 821 N N . ALA A 1 101 ? 2.605 8.896 -11.940 1.00 85.69 101 ALA A N 1
ATOM 822 C CA . ALA A 1 101 ? 2.065 10.057 -12.656 1.00 85.69 101 ALA A CA 1
ATOM 823 C C . ALA A 1 101 ? 0.596 9.870 -13.086 1.00 85.69 101 ALA A C 1
ATOM 825 O O . ALA A 1 101 ? -0.131 10.852 -13.206 1.00 85.69 101 ALA A O 1
ATOM 826 N N . ASN A 1 102 ? 0.163 8.618 -13.259 1.00 84.19 102 ASN A N 1
ATOM 827 C CA . ASN A 1 102 ? -1.216 8.243 -13.571 1.00 84.19 102 ASN A CA 1
ATOM 828 C C . ASN A 1 102 ? -2.041 7.945 -12.307 1.00 84.19 102 ASN A C 1
ATOM 830 O O . ASN A 1 102 ? -3.190 7.528 -12.408 1.00 84.19 102 ASN A O 1
ATOM 834 N N . GLY A 1 103 ? -1.462 8.148 -11.118 1.00 80.25 103 GLY A N 1
ATOM 835 C CA . GLY A 1 103 ? -2.102 7.848 -9.840 1.00 80.25 103 GLY A CA 1
ATOM 836 C C . GLY A 1 103 ? -2.065 6.373 -9.440 1.00 80.25 103 GLY A C 1
ATOM 837 O O . GLY A 1 103 ? -2.746 6.025 -8.485 1.00 80.25 103 GLY A O 1
ATOM 838 N N . LEU A 1 104 ? -1.282 5.530 -10.126 1.00 83.12 104 LEU A N 1
ATOM 839 C CA . LEU A 1 104 ? -1.198 4.093 -9.843 1.00 83.12 104 LEU A CA 1
ATOM 840 C C . LEU A 1 104 ? 0.003 3.749 -8.950 1.00 83.12 104 LEU A C 1
ATOM 842 O O . LEU A 1 104 ? 1.079 4.345 -9.069 1.00 83.12 104 LEU A O 1
ATOM 846 N N . ARG A 1 105 ? -0.182 2.749 -8.084 1.00 84.00 105 ARG A N 1
ATOM 847 C CA . ARG A 1 105 ? 0.808 2.146 -7.179 1.00 84.00 105 ARG A CA 1
ATOM 848 C C . ARG A 1 105 ? 0.939 0.653 -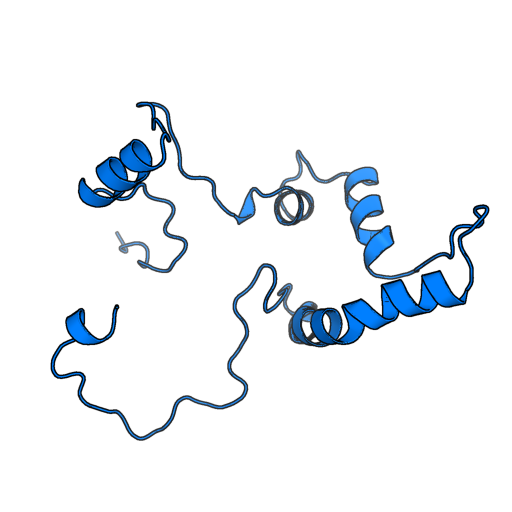7.477 1.00 84.00 105 ARG A C 1
ATOM 850 O O . ARG A 1 105 ? 0.394 -0.196 -6.767 1.00 84.00 105 ARG A O 1
ATOM 857 N N . GLU A 1 106 ? 1.659 0.340 -8.548 1.00 86.94 106 GLU A N 1
ATOM 858 C CA . GLU A 1 106 ? 1.763 -1.025 -9.072 1.00 86.94 106 GLU A CA 1
ATOM 859 C C . GLU A 1 106 ? 2.372 -2.018 -8.078 1.00 86.94 106 GLU A C 1
ATOM 861 O O . GLU A 1 106 ? 3.381 -1.743 -7.431 1.00 86.94 106 GLU A O 1
ATOM 866 N N . GLY A 1 107 ? 1.775 -3.206 -7.984 1.00 81.69 107 GLY A N 1
ATOM 867 C CA . GLY A 1 107 ? 2.226 -4.261 -7.077 1.00 81.69 107 GLY A CA 1
ATOM 868 C C . GLY A 1 107 ? 1.942 -3.975 -5.599 1.00 81.69 107 GLY A C 1
ATOM 869 O O . GLY A 1 107 ? 2.325 -4.780 -4.752 1.00 81.69 107 GLY A O 1
ATOM 870 N N . PHE A 1 108 ? 1.269 -2.859 -5.287 1.00 79.69 108 PHE A N 1
ATOM 871 C CA . PHE A 1 108 ? 0.836 -2.512 -3.936 1.00 79.69 108 PHE A CA 1
ATOM 872 C C . PHE A 1 108 ? -0.684 -2.331 -3.855 1.00 79.69 108 PHE A C 1
ATOM 874 O O . PHE A 1 108 ? -1.362 -3.188 -3.295 1.00 79.69 108 PHE A O 1
ATOM 881 N N . GLN A 1 109 ? -1.218 -1.251 -4.433 1.00 78.94 109 GLN A N 1
ATOM 882 C CA . GLN A 1 109 ? -2.667 -0.987 -4.501 1.00 78.94 109 GLN A CA 1
ATOM 883 C C . GLN A 1 109 ? -3.239 -1.247 -5.898 1.00 78.94 109 GLN A C 1
ATOM 885 O O . GLN A 1 109 ? -4.436 -1.483 -6.026 1.00 78.94 109 GLN A O 1
ATOM 890 N N . ASP A 1 110 ? -2.387 -1.273 -6.925 1.00 82.25 110 ASP A N 1
ATOM 891 C CA . ASP A 1 110 ? -2.792 -1.494 -8.309 1.00 82.25 110 ASP A CA 1
ATOM 892 C C . ASP A 1 110 ? -2.104 -2.725 -8.913 1.00 82.25 110 ASP A C 1
ATOM 894 O O . ASP A 1 110 ? -0.964 -3.047 -8.552 1.00 82.25 110 ASP A O 1
ATOM 898 N N . PRO A 1 111 ? -2.750 -3.419 -9.869 1.00 83.25 111 PRO A N 1
ATOM 899 C CA . PRO A 1 111 ? -2.106 -4.476 -10.634 1.00 83.25 111 PRO A CA 1
ATOM 900 C C . PRO A 1 111 ? -0.844 -3.975 -11.339 1.00 83.25 111 PRO A C 1
ATOM 902 O O . PRO A 1 111 ? -0.786 -2.855 -11.840 1.00 83.25 111 PRO A O 1
ATOM 905 N N . GLN A 1 112 ? 0.168 -4.834 -11.417 1.00 83.75 112 GLN A N 1
ATOM 906 C CA . GLN A 1 112 ? 1.388 -4.517 -12.145 1.00 83.75 112 GLN A CA 1
ATOM 907 C C . GLN A 1 112 ? 1.161 -4.639 -13.655 1.00 83.75 112 GLN A C 1
ATOM 909 O O . GLN A 1 112 ? 0.746 -5.694 -14.141 1.00 83.75 112 GLN A O 1
ATOM 914 N N . GLU A 1 113 ? 1.483 -3.590 -14.415 1.00 84.50 113 GLU A N 1
ATOM 915 C CA . GLU A 1 113 ? 1.425 -3.670 -15.873 1.00 84.50 113 GLU A CA 1
ATOM 916 C C . GLU A 1 113 ? 2.475 -4.648 -16.410 1.00 84.50 113 GLU A C 1
ATOM 918 O O . GLU A 1 113 ? 3.658 -4.606 -16.045 1.00 84.50 113 GLU A O 1
ATOM 923 N N . ALA A 1 114 ? 2.050 -5.503 -17.339 1.00 86.31 114 ALA A N 1
ATOM 924 C CA . ALA A 1 114 ? 2.935 -6.453 -17.987 1.00 86.31 114 ALA A CA 1
ATOM 925 C C . ALA A 1 114 ? 4.063 -5.726 -18.736 1.00 86.31 114 ALA A C 1
ATOM 927 O O . ALA A 1 114 ? 3.834 -4.819 -19.534 1.00 86.31 114 ALA A O 1
ATOM 928 N N . ARG A 1 115 ? 5.306 -6.164 -18.514 1.00 84.12 115 ARG A N 1
ATOM 929 C CA . ARG A 1 115 ? 6.478 -5.616 -19.216 1.00 84.12 115 ARG A CA 1
ATOM 930 C C . ARG A 1 115 ? 6.485 -5.950 -20.710 1.00 84.12 115 ARG A C 1
ATOM 932 O O . ARG A 1 115 ? 7.007 -5.177 -21.507 1.00 84.12 115 ARG A O 1
ATOM 939 N N . TYR A 1 116 ? 5.960 -7.116 -21.068 1.00 87.62 116 TYR A N 1
ATOM 940 C CA . TYR A 1 116 ? 5.886 -7.600 -22.441 1.00 87.62 116 TYR A CA 1
ATOM 941 C C . TYR A 1 116 ? 4.430 -7.882 -22.799 1.00 87.62 116 TYR A C 1
ATOM 943 O O . TYR A 1 116 ? 3.662 -8.274 -21.915 1.00 87.62 116 TYR A O 1
ATOM 951 N N . PRO A 1 117 ? 4.041 -7.713 -24.074 1.00 87.94 117 PRO A N 1
ATOM 952 C CA . PRO A 1 117 ? 2.732 -8.163 -24.515 1.00 87.94 117 PRO A CA 1
ATOM 953 C C . PRO A 1 117 ? 2.587 -9.673 -24.262 1.00 87.94 117 PRO A C 1
ATOM 955 O O . PRO A 1 117 ? 3.589 -10.400 -24.289 1.00 87.94 117 PRO A O 1
ATOM 958 N N . PRO A 1 118 ? 1.357 -10.167 -24.034 1.00 87.19 118 PRO A N 1
ATOM 959 C CA . PRO A 1 118 ? 1.095 -11.599 -24.019 1.00 87.19 118 PRO A CA 1
ATOM 960 C C . PRO A 1 118 ? 1.643 -12.268 -25.282 1.00 87.19 118 PRO A C 1
ATOM 962 O O . PRO A 1 118 ? 1.659 -11.661 -26.355 1.00 87.19 118 PRO A O 1
ATOM 965 N N . ALA A 1 119 ? 2.073 -13.525 -25.162 1.00 89.75 119 ALA A N 1
ATOM 966 C CA . ALA A 1 119 ? 2.548 -14.284 -26.311 1.00 89.75 119 ALA A CA 1
ATOM 967 C C . ALA A 1 119 ? 1.479 -14.325 -27.419 1.00 89.75 119 ALA A C 1
ATOM 969 O O . ALA A 1 119 ? 0.300 -14.559 -27.148 1.00 89.75 119 ALA A O 1
ATOM 970 N N . GLU A 1 120 ? 1.895 -14.131 -28.675 1.00 92.31 120 GLU A N 1
ATOM 971 C CA . GLU A 1 120 ? 0.983 -14.218 -29.826 1.00 92.31 120 GLU A CA 1
ATOM 972 C C . GLU A 1 120 ? 0.403 -15.631 -29.979 1.00 92.31 120 GLU A C 1
ATOM 974 O O . GLU A 1 120 ? -0.750 -15.811 -30.381 1.00 92.31 120 GLU A O 1
ATOM 979 N N . GLN A 1 121 ? 1.196 -16.642 -29.616 1.00 93.69 121 GLN A N 1
ATOM 980 C CA . GLN A 1 121 ? 0.768 -18.030 -29.601 1.00 93.69 121 GLN A CA 1
ATOM 981 C C . GLN A 1 121 ? -0.226 -18.266 -28.460 1.00 93.69 121 GLN A C 1
ATOM 983 O O . GLN A 1 121 ? 0.128 -18.243 -27.282 1.00 93.69 121 GLN A O 1
ATOM 988 N N . ARG A 1 122 ? -1.472 -18.568 -28.826 1.00 88.38 122 ARG A N 1
ATOM 989 C CA . ARG A 1 122 ? -2.510 -19.005 -27.889 1.00 88.38 122 ARG A CA 1
ATOM 990 C C . ARG A 1 122 ? -2.478 -20.522 -27.760 1.00 88.38 122 ARG A C 1
ATOM 992 O O . ARG A 1 122 ? -2.433 -21.226 -28.766 1.00 88.38 122 ARG A O 1
ATOM 999 N N . MET A 1 123 ? -2.524 -21.018 -26.530 1.00 86.19 123 MET A N 1
ATOM 1000 C CA . MET A 1 123 ? -2.715 -22.440 -26.257 1.00 86.19 123 MET A CA 1
ATOM 1001 C C . MET A 1 123 ? -4.199 -22.715 -26.024 1.00 86.19 123 MET A C 1
ATOM 1003 O O . MET A 1 123 ? -4.879 -21.938 -25.351 1.00 86.19 123 MET A O 1
ATOM 1007 N N . THR A 1 124 ? -4.701 -23.812 -26.586 1.00 88.94 124 THR A N 1
ATOM 1008 C CA . THR A 1 124 ? -6.049 -24.292 -26.282 1.00 88.94 124 THR A CA 1
ATOM 1009 C C . THR A 1 124 ? -6.063 -24.794 -24.847 1.00 88.94 124 THR A C 1
ATOM 1011 O O . THR A 1 124 ? -5.232 -25.614 -24.464 1.00 88.94 124 THR A O 1
ATOM 1014 N N . VAL A 1 125 ? -6.990 -24.281 -24.044 1.00 85.62 125 VAL A N 1
ATOM 1015 C CA . VAL A 1 125 ? -7.220 -24.796 -22.696 1.00 85.62 125 VAL A CA 1
ATOM 1016 C C . VAL A 1 125 ? -8.251 -25.909 -22.812 1.00 85.62 125 VAL A C 1
ATOM 1018 O O . VAL A 1 125 ? -9.442 -25.636 -22.935 1.00 85.62 125 VAL A O 1
ATOM 1021 N N . ASP A 1 126 ? -7.788 -27.158 -22.798 1.00 87.62 126 ASP A N 1
ATOM 1022 C CA . ASP A 1 126 ? -8.663 -28.326 -22.969 1.00 87.62 126 ASP A CA 1
ATOM 1023 C C . ASP A 1 126 ? -9.606 -28.523 -21.772 1.00 87.62 126 ASP A C 1
ATOM 1025 O O . ASP A 1 126 ? -10.755 -28.931 -21.931 1.00 87.62 126 ASP A O 1
ATOM 1029 N N . ASN A 1 127 ? -9.134 -28.209 -20.562 1.00 86.19 127 ASN A N 1
ATOM 1030 C CA . ASN A 1 127 ? -9.930 -28.275 -19.342 1.00 86.19 127 ASN A CA 1
ATOM 1031 C C . ASN A 1 127 ? -9.551 -27.137 -18.373 1.00 86.19 127 ASN A C 1
ATOM 1033 O O . ASN A 1 127 ? -8.562 -27.258 -17.647 1.00 86.19 127 ASN A O 1
ATOM 1037 N N . PRO A 1 128 ? -10.340 -26.048 -18.315 1.00 80.12 128 PRO A N 1
ATOM 1038 C CA . PRO A 1 128 ? -10.095 -24.930 -17.401 1.00 80.12 128 PRO A CA 1
ATOM 1039 C C . PRO A 1 128 ? -10.066 -25.328 -15.917 1.00 80.12 128 PRO A C 1
ATOM 1041 O O . PRO A 1 128 ? -9.303 -24.755 -15.139 1.00 80.12 128 PRO A O 1
ATOM 1044 N N . GLY A 1 129 ? -10.846 -26.341 -15.525 1.00 80.50 129 GLY A N 1
ATOM 1045 C CA . GLY A 1 129 ? -10.888 -26.842 -14.148 1.00 80.50 129 GLY A CA 1
ATOM 1046 C C . GLY A 1 129 ? -9.604 -27.554 -13.714 1.00 80.50 129 GLY A C 1
ATOM 1047 O O . GLY A 1 129 ? -9.326 -27.641 -12.526 1.00 80.50 129 GLY A O 1
ATOM 1048 N N . ALA A 1 130 ? -8.786 -28.026 -14.660 1.00 77.06 130 ALA A N 1
ATOM 1049 C CA . ALA A 1 130 ? -7.484 -28.622 -14.359 1.00 77.06 130 ALA A CA 1
ATOM 1050 C C . ALA A 1 130 ? -6.366 -27.577 -14.165 1.00 77.06 130 ALA A C 1
ATOM 1052 O O . ALA A 1 130 ? -5.285 -27.928 -13.704 1.00 77.06 130 ALA A O 1
ATOM 1053 N N . MET A 1 131 ? -6.604 -26.313 -14.534 1.00 68.75 131 MET A N 1
ATOM 1054 C CA . MET A 1 131 ? -5.613 -25.223 -14.495 1.00 68.75 131 MET A CA 1
ATOM 1055 C C . MET A 1 131 ? -5.785 -24.291 -13.282 1.00 68.75 131 MET A C 1
ATOM 1057 O O . MET A 1 131 ? -5.077 -23.296 -13.167 1.00 68.75 131 MET A O 1
ATOM 1061 N N . THR A 1 132 ? -6.759 -24.572 -12.417 1.00 56.19 132 THR A N 1
ATOM 1062 C CA . THR A 1 132 ? -7.157 -23.732 -11.272 1.00 56.19 132 THR A CA 1
ATOM 1063 C C . THR A 1 132 ? -6.762 -24.323 -9.910 1.00 56.19 132 THR A C 1
ATOM 1065 O O . THR A 1 132 ? -7.177 -23.786 -8.886 1.00 56.19 132 THR A O 1
ATOM 1068 N N . ALA A 1 133 ? -5.973 -25.406 -9.901 1.00 42.25 133 ALA A N 1
ATOM 1069 C CA . ALA A 1 133 ? -5.443 -26.055 -8.697 1.00 42.25 133 ALA A CA 1
ATOM 1070 C C . ALA A 1 133 ? -4.120 -25.436 -8.224 1.00 42.25 133 ALA A C 1
ATOM 1072 O O . ALA A 1 133 ? -3.301 -25.062 -9.095 1.00 42.25 133 ALA A O 1
#

Sequence (133 aa):
MSQAPDHYPANRPPEDEARRDADLAAGIEVGPEFERFDQRDDIFSRAFWDDAVRSDESMEFFRGHGHTIKPRRADGFTQRDFALRNAAWSVADDYADRNRANGLREGFQDPQEARYPPAEQRMTVDNPGAMTA

Radius of gyration: 21.39 Å; chains: 1; bounding box: 52×46×51 Å

pLDDT: mean 78.8, std 13.98, range [34.16, 94.31]

Secondary structure (DSSP, 8-s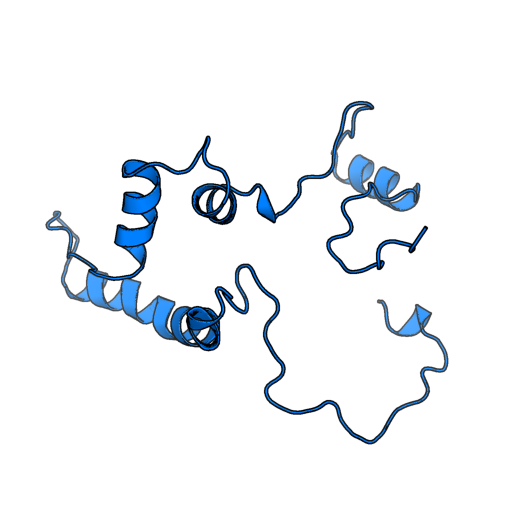tate):
-PPPP-PSS--S----HHHHHHHHHTT----TT--PPPGGGSHHHHHHH-TTT--HHHHHHHHHHHT--PPP--TT--HHHHHHHHHTTHHHHHHHHTTGGGT--BTTTBPPPPSSPPPSSPPP-S-GGGS--

Foldseek 3Di:
DDPDDPDPPDQDPPPDPVVVVVCVVVVHDDDPPDGDDDPCCDLVNCCVPPPVNPDPVSVVVVVCVPPDVDQDPDPPGDPVNVCVVVVVCVVLCCQQCVCVVVVGGDPPSDDGDDPDPPDPDDDDDPDPVVVPD